Protein AF-A0A3N5IAM4-F1 (afdb_monomer)

Mean predicted aligned error: 2.84 Å

Nearest PDB structures (foldseek):
  3tlf-assembly3_E  TM=9.681E-01  e=2.932E-02  Mycobacterium avium subsp. paratuberculosis
  4fjw-assembly1_D  TM=9.687E-01  e=3.147E-02  Mycobacterium tuberculosis
  3tlf-assembly3_D  TM=9.622E-01  e=4.480E-02  Mycobacterium avium subsp. paratuberculosis
  3q0g-assembly1_A  TM=9.698E-01  e=5.943E-02  Mycobacterium tuberculosis H37Rv
  3tlf-assembly1_F  TM=9.652E-01  e=7.347E-02  Mycobacterium avium subsp. paratuberculosis

Structure (mmCIF, N/CA/C/O backbone):
data_AF-A0A3N5IAM4-F1
#
_entry.id   AF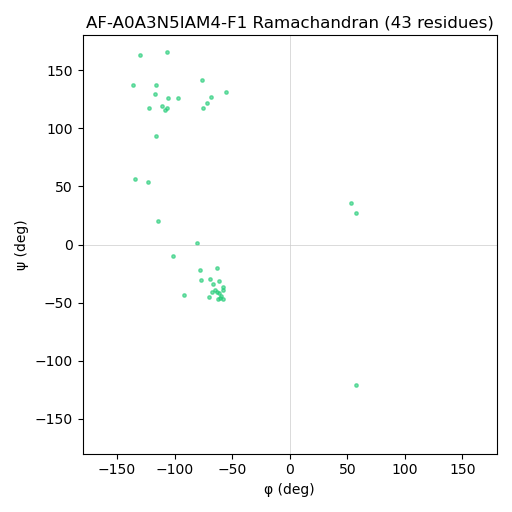-A0A3N5IAM4-F1
#
loop_
_atom_site.group_PDB
_atom_site.id
_atom_site.type_symbol
_atom_site.label_atom_id
_atom_site.label_alt_id
_atom_site.label_comp_id
_atom_site.label_asym_id
_atom_site.label_entity_id
_atom_site.label_seq_id
_atom_site.pdbx_PDB_ins_code
_atom_site.Cartn_x
_atom_site.Cartn_y
_atom_site.Cartn_z
_atom_site.occupancy
_atom_site.B_iso_or_equiv
_atom_site.auth_seq_id
_atom_site.auth_comp_id
_atom_site.auth_asym_id
_atom_site.auth_atom_id
_atom_site.pdbx_PDB_model_num
ATOM 1 N N . MET A 1 1 ? -5.509 -9.228 -8.093 1.00 56.47 1 MET A N 1
ATOM 2 C CA . MET A 1 1 ? -6.442 -9.479 -6.968 1.00 56.47 1 MET A CA 1
ATOM 3 C C . MET A 1 1 ? -6.931 -8.125 -6.487 1.00 56.47 1 MET A C 1
ATOM 5 O O . MET A 1 1 ? -6.135 -7.198 -6.513 1.00 56.47 1 MET A O 1
ATOM 9 N N . ALA A 1 2 ? -8.209 -7.958 -6.148 1.00 78.19 2 ALA A N 1
ATOM 10 C CA . A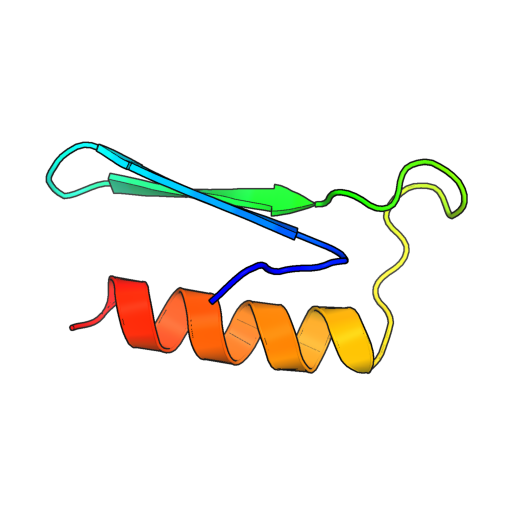LA A 1 2 ? -8.668 -6.668 -5.634 1.00 78.19 2 ALA A CA 1
ATOM 11 C C . ALA A 1 2 ? -8.187 -6.521 -4.184 1.00 78.19 2 ALA A C 1
ATOM 13 O O . ALA A 1 2 ? -8.530 -7.351 -3.346 1.00 78.19 2 ALA A O 1
ATOM 14 N N . TYR A 1 3 ? -7.350 -5.520 -3.924 1.00 92.06 3 TYR A N 1
ATOM 15 C CA . TYR A 1 3 ? -7.001 -5.100 -2.571 1.00 92.06 3 TYR A CA 1
ATOM 16 C C . TYR A 1 3 ? -8.161 -4.294 -1.980 1.00 92.06 3 TYR A C 1
ATOM 18 O O . TYR A 1 3 ? -8.799 -3.514 -2.692 1.00 92.06 3 TYR A O 1
ATOM 26 N N . GLU A 1 4 ? -8.435 -4.470 -0.692 1.00 93.12 4 GLU A N 1
ATOM 27 C CA . GLU A 1 4 ? -9.496 -3.739 0.003 1.00 93.12 4 GLU A CA 1
ATOM 28 C C 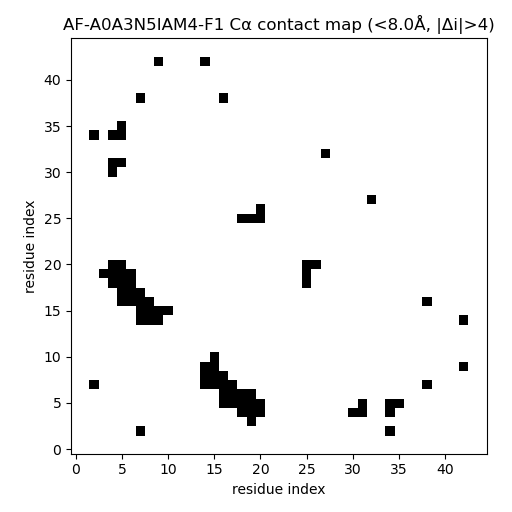. GLU A 1 4 ? -8.960 -2.460 0.647 1.00 93.12 4 GLU A C 1
ATOM 30 O O . GLU A 1 4 ? -9.573 -1.396 0.542 1.00 93.12 4 GLU A O 1
AT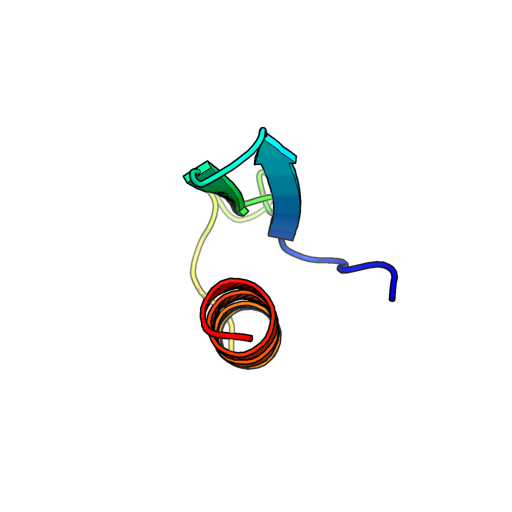OM 35 N N . THR A 1 5 ? -7.794 -2.544 1.292 1.00 95.44 5 THR A N 1
ATOM 36 C CA . THR A 1 5 ? -7.253 -1.460 2.124 1.00 95.44 5 THR A CA 1
ATOM 37 C C . THR A 1 5 ? -6.163 -0.646 1.436 1.00 95.44 5 THR A C 1
ATOM 39 O O . THR A 1 5 ? -5.791 0.420 1.930 1.00 95.44 5 THR A O 1
ATOM 42 N N . ILE A 1 6 ? -5.672 -1.096 0.281 1.00 96.12 6 ILE A N 1
ATOM 43 C CA . ILE A 1 6 ? -4.711 -0.372 -0.559 1.00 96.12 6 ILE A CA 1
ATOM 44 C C . ILE A 1 6 ? -5.183 -0.322 -2.015 1.00 96.12 6 ILE A C 1
ATOM 46 O O . ILE A 1 6 ? -6.044 -1.087 -2.435 1.00 96.12 6 ILE A O 1
ATOM 50 N N . ARG A 1 7 ? -4.608 0.580 -2.807 1.00 96.12 7 ARG A N 1
ATOM 51 C CA . ARG A 1 7 ? -4.677 0.555 -4.273 1.00 96.12 7 ARG A CA 1
ATOM 52 C C . ARG A 1 7 ? -3.274 0.361 -4.813 1.00 96.12 7 ARG A C 1
ATOM 54 O O . ARG A 1 7 ? -2.344 1.001 -4.324 1.00 96.12 7 ARG A O 1
ATOM 61 N N . TYR A 1 8 ? -3.154 -0.487 -5.820 1.00 95.75 8 TYR A N 1
ATOM 62 C CA . TYR A 1 8 ? -1.903 -0.785 -6.500 1.00 95.75 8 TYR A CA 1
ATOM 63 C C . TYR A 1 8 ? -2.008 -0.349 -7.958 1.00 95.75 8 TYR A C 1
ATOM 65 O O . TYR A 1 8 ? -2.981 -0.691 -8.630 1.00 95.75 8 TYR A O 1
ATOM 73 N N .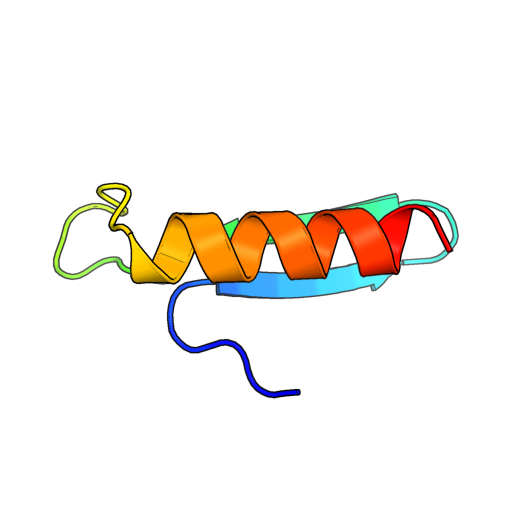 ASP A 1 9 ? -1.019 0.405 -8.424 1.00 95.31 9 ASP A N 1
ATOM 74 C CA . ASP A 1 9 ? -0.873 0.831 -9.813 1.00 95.31 9 ASP A CA 1
ATOM 75 C C . ASP A 1 9 ? 0.591 0.673 -10.242 1.00 95.31 9 ASP A C 1
ATOM 77 O O . ASP A 1 9 ? 1.494 1.004 -9.474 1.00 95.31 9 ASP A O 1
ATOM 81 N N . ARG A 1 10 ? 0.848 0.169 -11.454 1.00 94.50 10 ARG A N 1
ATOM 82 C CA . ARG A 1 10 ? 2.208 -0.025 -11.984 1.00 94.50 10 ARG A CA 1
ATOM 83 C C . ARG A 1 10 ? 2.355 0.740 -13.293 1.00 94.50 10 ARG A C 1
ATOM 85 O O . ARG A 1 10 ? 1.702 0.427 -14.284 1.00 94.50 10 ARG A O 1
ATOM 92 N N . SER A 1 11 ? 3.263 1.711 -13.301 1.00 95.44 11 SER A N 1
ATOM 93 C CA . SER A 1 11 ? 3.623 2.511 -14.470 1.00 95.44 11 SER A CA 1
ATOM 94 C C . SER A 1 11 ? 5.083 2.247 -14.831 1.00 95.44 11 SER A C 1
ATOM 96 O O . SER A 1 11 ? 6.014 2.830 -14.270 1.00 95.44 11 SER A O 1
ATOM 98 N N . GLY A 1 12 ? 5.289 1.294 -15.745 1.00 92.25 12 GLY A N 1
ATOM 99 C CA . GLY A 1 12 ? 6.621 0.832 -16.138 1.00 92.25 12 GLY A CA 1
ATOM 100 C C . GLY A 1 12 ? 7.424 0.311 -14.932 1.00 92.25 12 GLY A C 1
ATOM 101 O O . GLY A 1 12 ? 6.966 -0.625 -14.272 1.00 92.25 12 GLY A O 1
ATOM 102 N N . PRO A 1 13 ? 8.605 0.886 -14.627 1.00 94.56 13 PRO A N 1
ATOM 103 C CA . PRO A 1 13 ? 9.435 0.457 -13.501 1.00 94.56 13 PRO A CA 1
ATOM 104 C C . PRO A 1 13 ? 8.975 1.012 -12.141 1.00 94.56 13 PRO A C 1
ATOM 106 O O . PRO A 1 13 ? 9.643 0.773 -11.140 1.00 94.56 13 PRO A O 1
ATOM 109 N N . VAL A 1 14 ? 7.881 1.782 -12.083 1.00 95.75 14 VAL A N 1
ATOM 110 C CA . VAL A 1 14 ? 7.390 2.405 -10.845 1.00 95.75 14 VAL A CA 1
ATOM 111 C C . VAL A 1 14 ? 6.076 1.758 -10.419 1.00 95.75 14 VAL A C 1
ATOM 113 O O . VAL A 1 14 ? 5.079 1.842 -11.135 1.00 95.75 14 VAL A O 1
ATOM 116 N N . ALA A 1 15 ? 6.061 1.157 -9.230 1.00 96.38 15 ALA A N 1
ATOM 117 C CA . ALA A 1 15 ? 4.843 0.714 -8.558 1.00 96.38 15 ALA A CA 1
ATOM 118 C C . ALA A 1 15 ? 4.395 1.774 -7.538 1.00 96.38 15 ALA A C 1
ATOM 120 O O . ALA A 1 15 ? 5.167 2.188 -6.673 1.00 96.38 15 ALA A O 1
ATOM 121 N N . THR A 1 16 ? 3.142 2.211 -7.636 1.00 96.94 16 THR A N 1
ATOM 122 C CA . THR A 1 16 ? 2.507 3.159 -6.719 1.00 96.94 16 THR A CA 1
ATOM 123 C C . THR A 1 16 ? 1.511 2.418 -5.841 1.00 96.94 16 THR A C 1
ATOM 125 O O . THR A 1 16 ? 0.504 1.897 -6.322 1.00 96.94 16 THR A O 1
ATOM 128 N N . ILE A 1 17 ? 1.763 2.416 -4.532 1.00 96.38 17 ILE A N 1
ATOM 129 C CA . ILE A 1 17 ? 0.858 1.841 -3.535 1.00 96.38 17 ILE A CA 1
ATOM 130 C C . ILE A 1 17 ? 0.207 2.980 -2.752 1.00 96.38 17 ILE A C 1
ATOM 132 O O . ILE A 1 17 ? 0.878 3.728 -2.045 1.00 96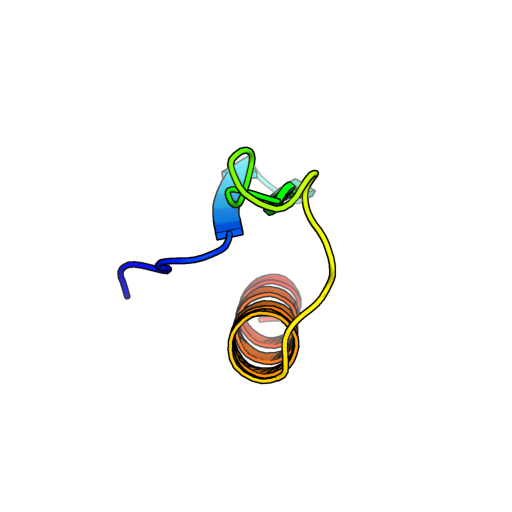.38 17 ILE A O 1
ATOM 136 N N . THR A 1 18 ? -1.112 3.118 -2.873 1.00 96.69 18 THR A N 1
ATOM 137 C CA . THR A 1 18 ? -1.893 4.140 -2.162 1.00 96.69 18 THR A CA 1
ATOM 138 C C . THR A 1 18 ? -2.674 3.501 -1.024 1.00 96.69 18 THR A C 1
ATOM 140 O O . THR A 1 18 ? -3.453 2.580 -1.256 1.00 96.69 18 THR A O 1
ATOM 143 N N . LEU A 1 19 ? -2.529 4.014 0.199 1.00 96.62 19 LEU A N 1
ATOM 144 C CA . LEU A 1 19 ? -3.360 3.581 1.325 1.00 96.62 19 LEU A CA 1
ATOM 145 C C . LEU A 1 19 ? -4.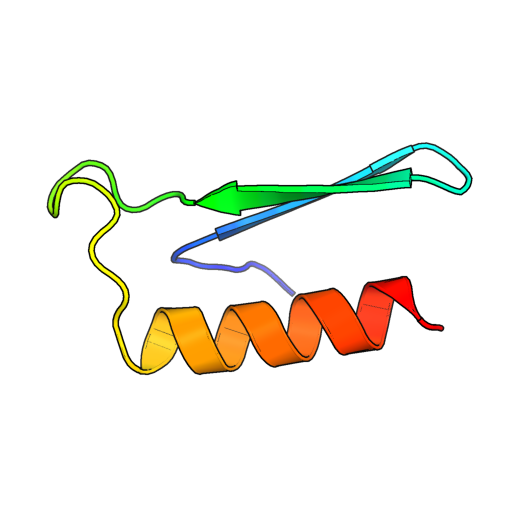809 4.039 1.104 1.00 96.62 19 LEU A C 1
ATOM 147 O O . LEU A 1 19 ? -5.067 5.213 0.838 1.00 96.62 19 LEU A O 1
ATOM 151 N N . ASN A 1 20 ? -5.749 3.105 1.192 1.00 95.19 20 ASN A N 1
ATOM 152 C CA . ASN A 1 20 ? -7.158 3.293 0.860 1.00 95.19 20 ASN A CA 1
ATOM 153 C C . ASN A 1 20 ? -8.051 2.939 2.053 1.00 95.19 20 ASN A C 1
ATOM 155 O O . ASN A 1 20 ? -8.957 2.119 1.944 1.00 95.19 20 ASN A O 1
ATOM 159 N N . ARG A 1 21 ? -7.775 3.556 3.204 1.00 94.56 21 ARG A N 1
ATOM 160 C CA . ARG A 1 21 ? -8.569 3.369 4.423 1.00 94.56 21 ARG A CA 1
ATOM 161 C C . ARG A 1 21 ? -8.873 4.711 5.108 1.00 94.56 21 ARG A C 1
ATOM 163 O O . ARG A 1 21 ? -8.480 4.928 6.264 1.00 94.56 21 ARG A O 1
ATOM 170 N N . PRO A 1 22 ? -9.501 5.663 4.388 1.00 95.06 22 PRO A N 1
ATOM 171 C CA . PRO A 1 22 ? -9.698 7.032 4.863 1.00 95.06 22 PRO A CA 1
ATOM 172 C C . PRO A 1 22 ? -10.543 7.116 6.140 1.00 95.06 22 PRO A C 1
ATOM 174 O O . PRO A 1 22 ? -10.295 7.980 6.977 1.00 95.06 22 PRO A O 1
ATOM 177 N N . GLU A 1 23 ? -11.488 6.198 6.338 1.00 93.81 23 GLU A N 1
ATOM 178 C CA . GLU A 1 23 ? -12.347 6.117 7.523 1.00 93.81 23 GLU A CA 1
ATOM 179 C C . GLU A 1 23 ? -11.571 5.856 8.821 1.00 93.81 23 GLU A C 1
ATOM 181 O O . GLU A 1 23 ? -12.055 6.162 9.908 1.00 93.81 23 GLU A O 1
ATOM 186 N N . ALA A 1 24 ? -10.350 5.330 8.711 1.00 94.75 24 ALA A N 1
ATOM 187 C CA . ALA A 1 24 ? -9.434 5.127 9.826 1.00 94.75 24 ALA A CA 1
ATOM 188 C C . ALA A 1 24 ? -8.177 6.001 9.718 1.00 94.75 24 ALA A C 1
ATOM 190 O O . ALA A 1 24 ? -7.151 5.656 10.301 1.00 94.75 24 ALA A O 1
ATOM 191 N N . LEU A 1 25 ? -8.221 7.091 8.941 1.00 94.06 25 LEU A N 1
ATOM 192 C CA . LEU A 1 25 ? -7.072 7.966 8.672 1.00 94.06 25 LEU A CA 1
ATOM 193 C C . LEU A 1 25 ? -5.848 7.196 8.143 1.00 94.06 25 LEU A C 1
ATOM 195 O O . LEU A 1 25 ? -4.709 7.519 8.471 1.00 94.06 25 LEU A O 1
ATOM 199 N N . ASN A 1 26 ? -6.091 6.153 7.342 1.00 93.69 26 ASN A N 1
ATOM 200 C CA . ASN A 1 26 ? -5.076 5.230 6.832 1.00 93.69 26 ASN A CA 1
ATOM 201 C C . ASN A 1 26 ? -4.256 4.525 7.926 1.00 93.69 26 ASN A C 1
ATOM 203 O O . ASN A 1 26 ? -3.124 4.109 7.683 1.00 93.69 26 ASN A O 1
ATOM 207 N N . ALA A 1 27 ? -4.824 4.353 9.124 1.00 95.88 27 ALA A N 1
ATOM 208 C CA . ALA A 1 27 ? -4.202 3.550 10.165 1.00 95.88 27 ALA A CA 1
ATOM 209 C C . ALA A 1 27 ? -3.915 2.131 9.650 1.00 95.88 27 ALA A C 1
ATOM 211 O O . ALA A 1 27 ? -4.793 1.461 9.089 1.00 95.88 27 ALA A O 1
ATOM 212 N N . ILE A 1 28 ? -2.687 1.670 9.881 1.00 94.31 28 ILE A N 1
ATOM 213 C CA . ILE A 1 28 ? -2.213 0.365 9.422 1.00 94.31 28 ILE A CA 1
ATOM 214 C C . ILE A 1 28 ? -2.887 -0.731 10.252 1.00 94.31 28 ILE A C 1
ATOM 216 O O . ILE A 1 28 ? -2.789 -0.758 11.478 1.00 94.31 28 ILE A O 1
ATOM 220 N N . SER A 1 29 ? -3.595 -1.630 9.571 1.00 94.62 29 SER A N 1
ATOM 221 C CA . SER A 1 29 ? -4.197 -2.834 10.150 1.00 94.62 29 SER A CA 1
ATOM 222 C C . SER A 1 29 ? -3.420 -4.081 9.723 1.00 94.62 29 SER A C 1
ATOM 224 O O . SER A 1 29 ? -2.657 -4.040 8.761 1.00 94.62 29 SER A O 1
ATOM 226 N N . GLN A 1 30 ? -3.658 -5.217 10.385 1.00 96.19 30 GLN A N 1
ATOM 227 C CA . GLN A 1 30 ? -3.061 -6.497 9.972 1.00 96.19 30 GLN A CA 1
ATOM 228 C C . GLN A 1 30 ? -3.429 -6.878 8.529 1.00 96.19 30 GLN A C 1
ATOM 230 O O . GLN A 1 30 ? -2.587 -7.397 7.800 1.00 96.19 30 GLN A O 1
ATOM 235 N N . ALA A 1 31 ? -4.663 -6.579 8.103 1.00 95.06 31 ALA A N 1
ATOM 236 C CA . ALA A 1 31 ? -5.100 -6.788 6.725 1.00 95.06 31 ALA A CA 1
ATOM 237 C C . ALA A 1 31 ? -4.274 -5.938 5.748 1.00 95.06 31 ALA A C 1
ATOM 239 O O . ALA A 1 31 ? -3.732 -6.471 4.785 1.00 95.06 31 ALA A O 1
ATOM 240 N N . MET A 1 32 ? -4.082 -4.652 6.057 1.00 96.00 32 MET A N 1
ATOM 241 C CA . MET A 1 32 ? -3.263 -3.755 5.241 1.00 96.00 32 MET A CA 1
ATOM 242 C C . MET A 1 32 ? -1.803 -4.198 5.183 1.00 96.00 32 MET A C 1
ATOM 244 O O . MET A 1 32 ? -1.214 -4.182 4.112 1.00 96.00 32 MET A O 1
ATOM 248 N N . THR A 1 33 ? -1.219 -4.658 6.291 1.00 96.88 33 THR A N 1
ATOM 249 C CA . THR A 1 33 ? 0.137 -5.227 6.285 1.00 96.88 33 THR A CA 1
ATOM 250 C C . THR A 1 33 ? 0.242 -6.440 5.357 1.00 96.88 33 THR A C 1
ATOM 252 O O . THR A 1 33 ? 1.194 -6.539 4.587 1.00 96.88 33 THR A O 1
ATOM 255 N N . ALA A 1 34 ? -0.736 -7.350 5.391 1.00 96.62 34 ALA A N 1
ATOM 256 C CA . ALA A 1 34 ? -0.750 -8.512 4.505 1.00 96.62 34 ALA A CA 1
ATOM 257 C C . ALA A 1 34 ? -0.895 -8.116 3.026 1.00 96.62 34 ALA A C 1
ATOM 259 O O . ALA A 1 34 ? -0.244 -8.709 2.167 1.00 96.62 34 ALA A O 1
ATOM 260 N N . GLU A 1 35 ? -1.721 -7.113 2.724 1.00 96.56 35 GLU A N 1
ATOM 261 C CA . GLU A 1 35 ? -1.870 -6.578 1.368 1.00 96.56 35 GLU A CA 1
ATOM 262 C C . GLU A 1 35 ? -0.607 -5.861 0.885 1.00 96.56 35 GLU A C 1
ATOM 264 O O . GLU A 1 35 ? -0.195 -6.071 -0.253 1.00 96.56 35 GLU A O 1
ATOM 269 N N . LEU A 1 36 ? 0.042 -5.082 1.756 1.00 96.12 36 LEU A N 1
ATOM 270 C CA . LEU A 1 36 ? 1.303 -4.406 1.460 1.00 96.12 36 LEU A CA 1
ATOM 271 C C . LEU A 1 36 ? 2.407 -5.404 1.113 1.00 96.12 36 LEU A C 1
ATOM 273 O O . LEU A 1 36 ? 3.076 -5.205 0.107 1.00 96.12 36 LEU A O 1
ATOM 277 N N . HIS A 1 37 ? 2.571 -6.490 1.878 1.00 96.69 37 HIS A N 1
ATOM 278 C CA . HIS A 1 37 ? 3.559 -7.522 1.539 1.00 96.69 37 HIS A CA 1
ATOM 279 C C . HIS A 1 37 ? 3.306 -8.108 0.147 1.00 96.69 37 HIS A C 1
ATOM 281 O O . HIS A 1 37 ? 4.215 -8.132 -0.670 1.00 96.69 37 HIS A O 1
ATOM 287 N N . ARG A 1 38 ? 2.056 -8.469 -0.173 1.00 95.50 38 ARG A N 1
ATOM 288 C CA . ARG A 1 38 ? 1.718 -8.986 -1.510 1.00 95.50 38 ARG A CA 1
ATOM 289 C C . ARG A 1 38 ? 1.989 -7.970 -2.621 1.00 95.50 38 ARG A C 1
ATOM 291 O O . ARG A 1 38 ? 2.453 -8.351 -3.684 1.00 95.50 38 ARG A O 1
ATOM 298 N N . ALA A 1 39 ? 1.659 -6.698 -2.398 1.00 95.06 39 ALA A N 1
ATOM 299 C CA . ALA A 1 39 ? 1.889 -5.633 -3.374 1.00 95.06 39 ALA A CA 1
ATOM 300 C C . ALA A 1 39 ? 3.386 -5.369 -3.606 1.00 95.06 39 ALA A C 1
ATOM 302 O O . ALA A 1 39 ? 3.786 -5.038 -4.720 1.00 95.06 39 ALA A O 1
ATOM 303 N N . LEU A 1 40 ? 4.207 -5.523 -2.565 1.00 95.06 40 LEU A N 1
ATOM 304 C CA . LEU A 1 40 ? 5.662 -5.444 -2.670 1.00 95.06 40 LEU A CA 1
ATOM 305 C C . LEU A 1 40 ? 6.232 -6.654 -3.417 1.00 95.06 40 LEU A C 1
ATOM 307 O O . LEU A 1 40 ? 7.014 -6.455 -4.341 1.00 95.06 40 LEU A O 1
ATOM 311 N N . ASP A 1 41 ? 5.782 -7.870 -3.093 1.00 95.38 41 ASP A N 1
ATOM 312 C CA . ASP A 1 41 ? 6.178 -9.092 -3.809 1.00 95.38 41 ASP A CA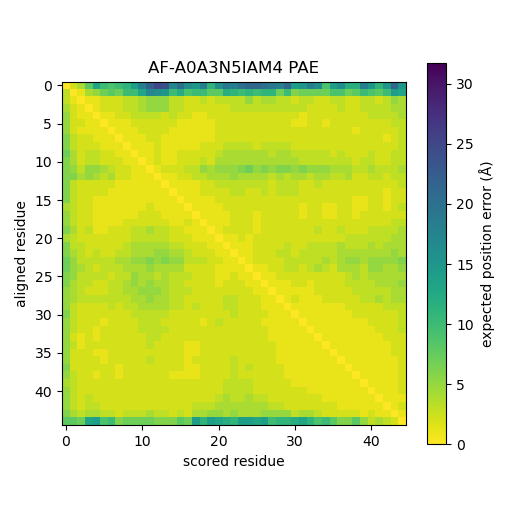 1
ATOM 313 C C . ASP A 1 41 ? 5.824 -9.001 -5.309 1.00 95.38 41 ASP A C 1
ATOM 315 O O . ASP A 1 41 ? 6.608 -9.397 -6.166 1.00 95.38 41 ASP A O 1
ATOM 319 N N . GLU A 1 42 ? 4.661 -8.431 -5.648 1.00 93.19 42 GLU A N 1
ATOM 320 C CA . GLU A 1 42 ? 4.234 -8.204 -7.039 1.00 93.19 42 GLU A CA 1
ATOM 321 C C . GLU A 1 42 ? 5.061 -7.121 -7.756 1.00 93.19 42 GLU A C 1
ATOM 323 O O . GLU A 1 42 ? 5.228 -7.169 -8.975 1.00 93.19 42 GLU A O 1
ATOM 328 N N . ALA A 1 43 ? 5.576 -6.131 -7.022 1.00 93.25 43 ALA A N 1
ATOM 329 C CA . ALA A 1 43 ? 6.427 -5.085 -7.585 1.00 93.25 43 ALA A CA 1
ATOM 330 C C . ALA A 1 43 ? 7.871 -5.554 -7.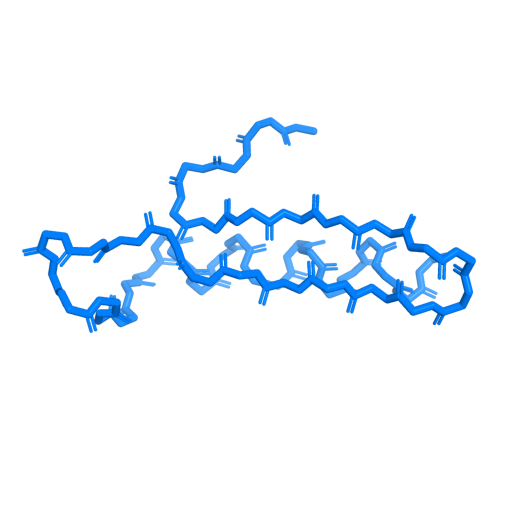840 1.00 93.25 43 ALA A C 1
ATOM 332 O O . ALA A 1 43 ? 8.503 -5.033 -8.760 1.00 93.25 43 ALA A O 1
ATOM 333 N N . ASP A 1 44 ? 8.373 -6.497 -7.037 1.00 92.50 44 ASP A N 1
ATOM 334 C CA . ASP A 1 44 ? 9.720 -7.078 -7.162 1.00 92.50 44 ASP A CA 1
ATOM 335 C C . ASP A 1 44 ? 9.819 -8.130 -8.288 1.00 92.50 44 ASP A C 1
ATOM 337 O O . ASP A 1 44 ? 10.905 -8.384 -8.810 1.00 92.50 44 ASP A O 1
ATOM 341 N N . ALA A 1 45 ? 8.681 -8.710 -8.695 1.00 83.06 45 ALA A N 1
ATOM 342 C CA . ALA A 1 45 ? 8.564 -9.644 -9.820 1.00 83.06 45 ALA A CA 1
ATOM 343 C C . ALA A 1 45 ? 8.624 -8.964 -11.207 1.00 83.06 45 ALA A C 1
ATOM 345 O O . ALA A 1 45 ? 9.251 -9.581 -12.101 1.00 83.06 45 ALA A O 1
#

Secondary structure (DSSP, 8-state):
---SSEEEEEETTEEEEEE--GGGTT---HHHHHHHHHHHHHHH-

Sequence (45 aa):
MAYETIRYDRSGPVATITLNRPEALNAISQAMTAELHRALDEADA

Radius of gyration: 10.54 Å; Cα contacts (8 Å, |Δi|>4): 40; chains: 1; bounding box: 22×18×26 Å

Foldseek 3Di:
DDQDQWDWDDDPLDIDIGGRDVVVPSPDDPSNVVVVVVSVVVSVD

Solvent-accessible surface area (backbone atoms only — not comparable to full-atom values): 2891 Å² total; per-residue (Å²): 131,90,62,79,43,41,44,82,46,73,60,86,96,44,71,49,78,42,80,47,34,72,95,58,76,51,62,86,42,76,66,43,53,57,50,49,53,53,54,48,56,63,64,76,106

pLDDT: mean 93.63, std 6.49, range [56.47, 96.94]